Protein AF-A0A660QYT2-F1 (afdb_monomer_lite)

Foldseek 3Di:
DPPPPVVVVVVVVVVVVVVVVVVVVVLCVLVDPVVVVVVVVVVVVLVVVLVCLVVVLVCCVPVVDPDPDPSVRSVVVNVVSVVVVVVVVVVVVVSVVVSVVVVVVVVVVVVVVVVVVVVVVVVVVVCVVVVVVVPPD

Structure (mmCIF, N/CA/C/O backbone):
data_AF-A0A660QYT2-F1
#
_entry.id   AF-A0A660QYT2-F1
#
loop_
_atom_site.group_PDB
_atom_site.id
_atom_site.type_symbol
_atom_site.label_atom_id
_atom_site.label_alt_id
_atom_site.label_comp_id
_atom_site.label_asym_id
_atom_site.label_entity_id
_atom_site.label_seq_id
_atom_site.pdbx_PDB_ins_code
_atom_site.Cartn_x
_atom_site.Cartn_y
_atom_site.Cartn_z
_atom_site.occupancy
_atom_site.B_iso_or_equiv
_atom_site.auth_seq_id
_atom_site.auth_comp_id
_atom_site.auth_asym_id
_atom_site.auth_atom_id
_atom_site.pdbx_PDB_model_num
ATOM 1 N N . MET A 1 1 ? -40.977 -3.047 35.959 1.00 47.19 1 MET A N 1
ATOM 2 C CA . MET A 1 1 ? -40.202 -3.677 34.875 1.00 47.19 1 MET A CA 1
ATOM 3 C C . MET A 1 1 ? -40.666 -2.984 33.616 1.00 47.19 1 MET A C 1
ATOM 5 O O . MET A 1 1 ? -41.830 -3.116 33.274 1.00 47.19 1 MET A O 1
ATOM 9 N N . GLU A 1 2 ? -39.839 -2.094 33.082 1.00 53.97 2 GLU A N 1
ATOM 10 C CA . GLU A 1 2 ? -40.153 -1.302 31.892 1.00 53.97 2 GLU A CA 1
ATOM 11 C C . GLU A 1 2 ? -40.100 -2.259 30.698 1.00 53.97 2 GLU A C 1
ATOM 13 O O . GLU A 1 2 ? -39.046 -2.827 30.413 1.00 53.97 2 GLU A O 1
ATOM 18 N N . GLU A 1 3 ? -41.255 -2.568 30.105 1.00 55.97 3 GLU A N 1
ATOM 19 C CA . GLU A 1 3 ? -41.324 -3.469 28.957 1.00 55.97 3 GLU A CA 1
ATOM 20 C C . GLU A 1 3 ? -40.621 -2.805 27.772 1.00 55.97 3 GLU A C 1
ATOM 22 O O . GLU A 1 3 ? -41.119 -1.847 27.185 1.00 55.97 3 GLU A O 1
ATOM 27 N N . LEU A 1 4 ? -39.422 -3.297 27.460 1.00 61.53 4 LEU A N 1
ATOM 28 C CA . LEU A 1 4 ? -38.658 -2.934 26.273 1.00 61.53 4 LEU A CA 1
ATOM 29 C C . LEU A 1 4 ? -39.490 -3.288 25.033 1.00 61.53 4 LEU A C 1
ATOM 31 O O . LEU A 1 4 ? -39.598 -4.456 24.655 1.00 61.53 4 LEU A O 1
ATOM 35 N N . ASP A 1 5 ? -40.104 -2.272 24.430 1.00 67.81 5 ASP A N 1
ATOM 36 C CA . ASP A 1 5 ? -41.014 -2.392 23.295 1.00 67.81 5 ASP A CA 1
ATOM 37 C C . ASP A 1 5 ? -40.291 -3.087 22.112 1.00 67.81 5 ASP A C 1
ATOM 39 O O . ASP A 1 5 ? -39.266 -2.580 21.632 1.00 67.81 5 ASP A O 1
ATOM 43 N N . PRO A 1 6 ? -40.761 -4.252 21.615 1.00 69.75 6 PRO A N 1
ATOM 44 C CA . PRO A 1 6 ? -40.084 -5.042 20.573 1.00 69.75 6 PRO A CA 1
ATOM 45 C C . PRO A 1 6 ? -39.837 -4.265 19.269 1.00 69.75 6 PRO A C 1
ATOM 47 O O . PRO A 1 6 ? -39.007 -4.658 18.442 1.00 69.75 6 PRO A O 1
ATOM 50 N N . ILE A 1 7 ? -40.546 -3.151 19.087 1.00 72.00 7 ILE A N 1
ATOM 51 C CA . ILE A 1 7 ? -40.379 -2.214 17.978 1.00 72.00 7 ILE A CA 1
ATOM 52 C C . ILE A 1 7 ? -39.093 -1.386 18.140 1.00 72.00 7 ILE A C 1
ATOM 54 O O . ILE A 1 7 ? -38.358 -1.215 17.165 1.00 72.00 7 ILE A O 1
ATOM 58 N N . GLN A 1 8 ? -38.771 -0.933 19.356 1.00 72.19 8 GLN A N 1
ATOM 59 C CA . GLN A 1 8 ? -37.539 -0.187 19.640 1.00 72.19 8 GLN A CA 1
ATOM 60 C C . GLN A 1 8 ? -36.305 -1.079 19.487 1.00 72.19 8 GLN A C 1
ATOM 62 O O . GLN A 1 8 ? -35.335 -0.685 18.841 1.00 72.19 8 GLN A O 1
ATOM 67 N N . LEU A 1 9 ? -36.386 -2.330 19.952 1.00 75.44 9 LEU A N 1
ATOM 68 C CA . LEU A 1 9 ? -35.291 -3.294 19.831 1.00 75.44 9 LEU A CA 1
ATOM 69 C C . LEU A 1 9 ? -34.954 -3.609 18.365 1.00 75.44 9 LEU A C 1
ATOM 71 O O . LEU A 1 9 ? -33.788 -3.728 17.997 1.00 75.44 9 LEU A O 1
ATOM 75 N N . LYS A 1 10 ? -35.972 -3.713 17.499 1.00 77.31 10 LYS A N 1
ATOM 76 C CA . LYS A 1 10 ? -35.769 -3.877 16.050 1.00 77.31 10 LYS A CA 1
ATOM 77 C C . LYS A 1 10 ? -35.143 -2.643 15.407 1.00 77.31 10 LYS A C 1
ATOM 79 O O . LYS A 1 10 ? -34.268 -2.797 14.556 1.00 77.31 10 LYS A O 1
ATOM 84 N N . ALA A 1 11 ? -35.582 -1.448 15.799 1.00 79.62 11 ALA A N 1
ATOM 85 C CA . ALA A 1 11 ? -35.051 -0.196 15.272 1.00 79.62 11 ALA A CA 1
ATOM 86 C C . ALA A 1 11 ? -33.571 -0.005 15.645 1.00 79.62 11 ALA A C 1
ATOM 88 O O . ALA A 1 11 ? -32.761 0.336 14.779 1.00 79.62 11 ALA A O 1
ATOM 89 N N . GLU A 1 12 ? -33.198 -0.311 16.890 1.00 74.38 12 GLU A N 1
ATOM 90 C CA . GLU A 1 12 ? -31.801 -0.325 17.329 1.00 74.38 12 GLU A CA 1
ATOM 91 C C . GLU A 1 12 ? -30.984 -1.380 16.575 1.00 74.38 12 GLU A C 1
ATOM 93 O O . GLU A 1 12 ? -29.894 -1.088 16.083 1.00 74.38 12 GLU A O 1
ATOM 98 N N . LEU A 1 13 ? -31.514 -2.595 16.396 1.00 79.94 13 LEU A N 1
ATOM 99 C CA . LEU A 1 13 ? -30.807 -3.664 15.684 1.00 79.94 13 LEU A CA 1
ATOM 100 C C . LEU A 1 13 ? -30.493 -3.291 14.225 1.00 79.94 13 LEU A C 1
ATOM 102 O O . LEU A 1 13 ? -29.417 -3.616 13.712 1.00 79.94 13 LEU A O 1
ATOM 106 N N . ASP A 1 14 ? -31.415 -2.602 13.553 1.00 83.19 14 ASP A N 1
ATOM 107 C CA . ASP A 1 14 ? -31.205 -2.105 12.192 1.00 83.19 14 ASP A CA 1
ATOM 108 C C . ASP A 1 14 ? -30.213 -0.934 12.140 1.00 83.19 14 ASP A C 1
ATOM 110 O O . ASP A 1 14 ? -29.426 -0.841 11.190 1.00 83.19 14 ASP A O 1
ATOM 114 N N . GLN A 1 15 ? -30.175 -0.078 13.167 1.00 79.50 15 GLN A N 1
ATOM 115 C CA . GLN A 1 15 ? -29.124 0.934 13.309 1.00 79.50 15 GLN A CA 1
ATOM 116 C C . GLN A 1 15 ? -27.745 0.290 13.502 1.00 79.50 15 GLN A C 1
ATOM 118 O O . GLN A 1 15 ? -26.812 0.628 12.768 1.00 79.50 15 GLN A O 1
ATOM 123 N N . PHE A 1 16 ? -27.627 -0.715 14.373 1.00 74.62 16 PHE A N 1
ATOM 124 C CA . PHE A 1 16 ? -26.380 -1.458 14.579 1.00 74.62 16 PHE A CA 1
ATOM 125 C C . PHE A 1 16 ? -25.884 -2.144 13.303 1.00 74.62 16 PHE A C 1
ATOM 127 O O . PHE A 1 16 ? -24.686 -2.128 13.003 1.00 74.62 16 PHE A O 1
ATOM 134 N N . LYS A 1 17 ? -26.786 -2.732 12.507 1.00 79.19 17 LYS A N 1
ATOM 135 C CA . LYS A 1 17 ? -26.419 -3.330 11.213 1.00 79.19 17 LYS A CA 1
ATOM 136 C C . LYS A 1 17 ? -25.875 -2.286 10.238 1.00 79.19 17 LYS A C 1
ATOM 138 O O . LYS A 1 17 ? -24.841 -2.537 9.616 1.00 79.19 17 LYS A O 1
ATOM 143 N N . LYS A 1 18 ? -26.514 -1.116 10.143 1.00 82.31 18 LYS A N 1
ATOM 144 C CA . LYS A 1 18 ? -26.060 -0.012 9.278 1.00 82.31 18 LYS A CA 1
ATOM 145 C C . LYS A 1 18 ? -24.703 0.542 9.702 1.00 82.31 18 LYS A C 1
ATOM 147 O O . LYS A 1 18 ? -23.856 0.803 8.846 1.00 82.31 18 LYS A O 1
ATOM 152 N N . GLU A 1 19 ? -24.466 0.703 11.000 1.00 72.19 19 GLU A N 1
ATOM 153 C CA . GLU A 1 19 ? -23.166 1.152 11.504 1.00 72.19 19 GLU A CA 1
ATOM 154 C C . GLU A 1 19 ? -22.069 0.122 11.245 1.00 72.19 19 GLU A C 1
ATOM 156 O O . GLU A 1 19 ? -21.003 0.468 10.732 1.00 72.19 19 GLU A O 1
ATOM 161 N N . LYS A 1 20 ? -22.351 -1.162 11.486 1.00 75.75 20 LYS A N 1
ATOM 162 C CA . LYS A 1 20 ? -21.423 -2.254 11.173 1.00 75.75 20 LYS A CA 1
ATOM 163 C C . LYS A 1 20 ? -21.055 -2.281 9.688 1.00 75.75 20 LYS A C 1
ATOM 165 O O . LYS A 1 20 ? -19.894 -2.507 9.341 1.00 75.75 20 LYS A O 1
ATOM 170 N N . GLU A 1 21 ? -22.021 -2.054 8.805 1.00 73.12 21 GLU A N 1
ATOM 171 C CA . GLU A 1 21 ? -21.798 -2.039 7.361 1.00 73.12 21 GLU A CA 1
ATOM 172 C C . GLU A 1 21 ? -20.981 -0.819 6.910 1.00 73.12 21 GLU A C 1
ATOM 174 O O . GLU A 1 21 ? -20.048 -0.971 6.117 1.00 73.12 21 GLU A O 1
ATOM 179 N N . LYS A 1 22 ? -21.224 0.364 7.494 1.00 73.44 22 LYS A N 1
ATOM 180 C CA . LYS A 1 22 ? -20.367 1.548 7.309 1.00 73.44 22 LYS A CA 1
ATOM 181 C C . LYS A 1 22 ? -18.934 1.290 7.757 1.00 73.44 22 LYS A C 1
ATOM 183 O O . LYS A 1 22 ? -18.009 1.578 7.001 1.00 73.44 22 LYS A O 1
ATOM 188 N N . ILE A 1 23 ? -18.740 0.711 8.942 1.00 68.44 23 ILE A N 1
ATOM 189 C CA . ILE A 1 23 ? -17.406 0.378 9.458 1.00 68.44 23 ILE A CA 1
ATOM 190 C C . ILE A 1 23 ? -16.717 -0.610 8.516 1.00 68.44 23 ILE A C 1
ATOM 192 O O . ILE A 1 23 ? -15.569 -0.394 8.138 1.00 68.44 23 ILE A O 1
ATOM 196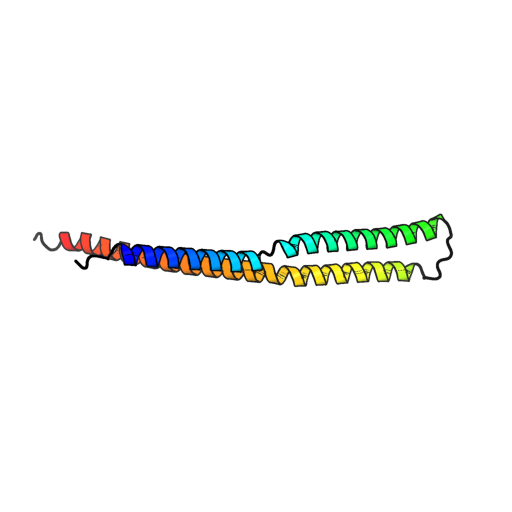 N N . ARG A 1 24 ? -17.423 -1.644 8.046 1.00 68.50 24 ARG A N 1
ATOM 197 C CA . ARG A 1 24 ? -16.895 -2.598 7.060 1.00 68.50 24 ARG A CA 1
ATOM 198 C C . ARG A 1 24 ? -16.509 -1.924 5.742 1.00 68.50 24 ARG A C 1
ATOM 200 O O . ARG A 1 24 ? -15.496 -2.296 5.154 1.00 68.50 24 ARG A O 1
ATOM 207 N N . HIS A 1 25 ? -17.292 -0.960 5.266 1.00 67.50 25 HIS A N 1
ATOM 208 C CA . HIS A 1 25 ? -17.001 -0.236 4.030 1.00 67.50 25 HIS A CA 1
ATOM 209 C C . HIS A 1 25 ? -15.788 0.690 4.178 1.00 67.50 25 HIS A C 1
ATOM 211 O O . HIS A 1 25 ? -14.905 0.672 3.324 1.00 67.50 25 HIS A O 1
ATOM 217 N N . LEU A 1 26 ? -15.702 1.441 5.280 1.00 65.44 26 LEU A N 1
ATOM 218 C CA . LEU A 1 26 ? -14.535 2.261 5.620 1.00 65.44 26 LEU A CA 1
ATOM 219 C C . LEU A 1 26 ? -13.278 1.389 5.732 1.00 65.44 26 LEU A C 1
ATOM 221 O O . LEU A 1 26 ? -12.249 1.683 5.129 1.00 65.44 26 LEU A O 1
ATOM 225 N N . MET A 1 27 ? -13.395 0.244 6.402 1.00 60.25 27 MET A N 1
ATOM 226 C CA . MET A 1 27 ? -12.326 -0.741 6.542 1.00 60.25 27 MET A CA 1
ATOM 227 C C . MET A 1 27 ? -11.910 -1.345 5.187 1.00 60.25 27 MET A C 1
ATOM 229 O O . MET A 1 27 ? -10.724 -1.515 4.907 1.00 60.25 27 MET A O 1
ATOM 233 N N . GLY A 1 28 ? -12.875 -1.602 4.299 1.00 59.75 28 GLY A N 1
ATOM 234 C CA . GLY A 1 28 ? -12.645 -2.090 2.938 1.00 59.75 28 GLY A CA 1
ATOM 235 C C . GLY A 1 28 ? -12.067 -1.048 1.971 1.00 59.75 28 GLY A C 1
ATOM 236 O O . GLY A 1 28 ? -11.350 -1.423 1.043 1.00 59.75 28 GLY A O 1
ATOM 237 N N . GLN A 1 29 ? -12.344 0.244 2.179 1.00 62.03 29 GLN A N 1
ATOM 238 C CA . GLN A 1 29 ? -11.699 1.343 1.450 1.00 62.03 29 GLN A CA 1
ATOM 239 C C . GLN A 1 29 ? -10.232 1.505 1.857 1.00 62.03 29 GLN A C 1
ATOM 241 O O . GLN A 1 29 ? -9.400 1.812 1.003 1.00 62.03 29 GLN A O 1
ATOM 246 N N . ILE A 1 30 ? -9.903 1.246 3.125 1.00 61.47 30 ILE A N 1
ATOM 247 C CA . ILE A 1 30 ? -8.520 1.294 3.609 1.00 61.47 30 ILE A CA 1
ATOM 248 C C . ILE A 1 30 ? -7.723 0.067 3.129 1.00 61.47 30 ILE A C 1
ATOM 250 O O . ILE A 1 30 ? -6.601 0.215 2.652 1.00 61.47 30 ILE A O 1
ATOM 254 N N . GLY A 1 31 ? -8.327 -1.127 3.119 1.00 58.81 31 GLY A N 1
ATOM 255 C CA . GLY A 1 31 ? -7.747 -2.352 2.538 1.00 58.81 31 GLY A CA 1
ATOM 256 C C . GLY A 1 31 ? -7.807 -2.436 1.003 1.00 58.81 31 GLY A C 1
ATOM 257 O O . GLY A 1 31 ? -7.841 -3.529 0.447 1.00 58.81 31 GLY A O 1
ATOM 258 N N . GLY A 1 32 ? -7.899 -1.296 0.312 1.00 58.47 32 GLY A N 1
ATOM 259 C CA . GLY A 1 32 ? -8.386 -1.143 -1.060 1.00 58.47 32 GLY A CA 1
ATOM 260 C C . GLY A 1 32 ? -7.984 -2.230 -2.070 1.00 58.47 32 GLY A C 1
ATOM 261 O O . GLY A 1 32 ? -6.846 -2.303 -2.534 1.00 58.47 32 GLY A O 1
ATOM 262 N N . LYS A 1 33 ? -8.994 -2.964 -2.539 1.00 55.16 33 LYS A N 1
ATOM 263 C CA . LYS A 1 33 ? -8.949 -3.971 -3.621 1.00 55.16 33 LYS A CA 1
ATOM 264 C C . LYS A 1 33 ? -8.436 -3.402 -4.957 1.00 55.16 33 LYS A C 1
ATOM 266 O O . LYS A 1 33 ? -7.783 -4.084 -5.743 1.00 55.16 33 LYS A O 1
ATOM 271 N N . ASN A 1 34 ? -8.708 -2.119 -5.218 1.00 58.03 34 ASN A N 1
ATOM 272 C CA . ASN A 1 34 ? -8.216 -1.416 -6.411 1.00 58.03 34 ASN A CA 1
ATOM 273 C C . ASN A 1 34 ? -6.721 -1.084 -6.323 1.00 58.03 34 ASN A C 1
ATOM 275 O O . ASN A 1 34 ? -6.043 -0.997 -7.347 1.00 58.03 34 ASN A O 1
ATOM 279 N N . THR A 1 35 ? -6.189 -0.933 -5.111 1.00 64.62 35 THR A N 1
ATOM 280 C CA . THR A 1 35 ? -4.763 -0.686 -4.883 1.00 64.62 35 THR A CA 1
ATOM 281 C C . THR A 1 35 ? -3.920 -1.919 -5.182 1.00 64.62 35 THR A C 1
ATOM 283 O O . THR A 1 35 ? -2.784 -1.756 -5.609 1.00 64.62 35 THR A O 1
ATOM 286 N N . GLU A 1 36 ? -4.461 -3.129 -5.011 1.00 66.69 36 GLU A N 1
ATOM 287 C CA . GLU A 1 36 ? -3.768 -4.377 -5.360 1.00 66.69 36 GLU A CA 1
ATOM 288 C C . GLU A 1 36 ? -3.635 -4.568 -6.875 1.00 66.69 36 GLU A C 1
ATOM 290 O O . GLU A 1 36 ? -2.559 -4.897 -7.371 1.00 66.69 36 GLU A O 1
ATOM 295 N N . LYS A 1 37 ? -4.712 -4.326 -7.637 1.00 71.62 37 LYS A N 1
ATOM 296 C CA . LYS A 1 37 ? -4.675 -4.414 -9.108 1.00 71.62 37 LYS A CA 1
ATOM 297 C C . LYS A 1 37 ? -3.711 -3.395 -9.704 1.00 71.62 37 LYS A C 1
ATOM 299 O O . LYS A 1 37 ? -2.917 -3.735 -10.578 1.00 71.62 37 LYS A O 1
ATOM 304 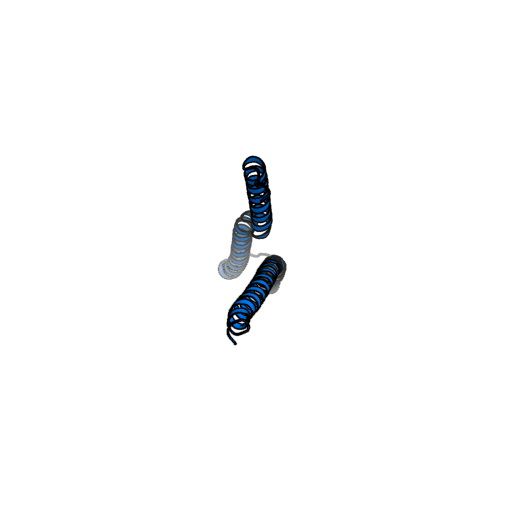N N . ARG A 1 38 ? -3.771 -2.160 -9.200 1.00 74.56 38 ARG A N 1
ATOM 305 C CA . ARG A 1 38 ? -2.865 -1.089 -9.607 1.00 74.56 38 ARG A CA 1
ATOM 306 C C . ARG A 1 38 ? -1.420 -1.494 -9.324 1.00 74.56 38 ARG A C 1
ATOM 308 O O . ARG A 1 38 ? -0.612 -1.451 -10.242 1.00 74.56 38 ARG A O 1
ATOM 315 N N . ASP A 1 39 ? -1.116 -1.979 -8.122 1.00 76.44 39 ASP A N 1
ATOM 316 C CA . ASP A 1 39 ? 0.238 -2.426 -7.765 1.00 76.44 39 ASP A CA 1
ATOM 317 C C . ASP A 1 39 ? 0.776 -3.536 -8.642 1.00 76.44 39 ASP A C 1
ATOM 319 O O . ASP A 1 39 ? 1.926 -3.461 -9.066 1.00 76.44 39 ASP A O 1
ATOM 323 N N . LYS A 1 40 ? -0.043 -4.551 -8.930 1.00 79.00 40 LYS A N 1
ATOM 324 C CA . LYS A 1 40 ? 0.357 -5.623 -9.843 1.00 79.00 40 LYS A CA 1
ATOM 325 C C . LYS A 1 40 ? 0.718 -5.062 -11.212 1.00 79.00 40 LYS A C 1
ATOM 327 O O . LYS A 1 40 ? 1.749 -5.443 -11.758 1.00 79.00 40 LYS A O 1
ATOM 332 N N . TRP A 1 41 ? -0.084 -4.131 -11.730 1.00 83.19 41 TRP A N 1
ATOM 333 C CA . TRP A 1 41 ? 0.189 -3.493 -13.013 1.00 83.19 41 TRP A CA 1
ATOM 334 C C . TRP A 1 41 ? 1.482 -2.677 -12.977 1.00 83.19 41 TRP A C 1
ATOM 336 O O . TRP A 1 41 ? 2.338 -2.862 -13.832 1.00 83.19 41 TRP A O 1
ATOM 346 N N . ILE A 1 42 ? 1.700 -1.861 -11.942 1.00 83.44 42 ILE A N 1
ATOM 347 C CA . ILE A 1 42 ? 2.932 -1.068 -11.855 1.00 83.44 42 ILE A CA 1
ATOM 348 C C . ILE A 1 42 ? 4.160 -1.960 -11.652 1.00 83.44 42 ILE A C 1
ATOM 350 O O . ILE A 1 42 ? 5.230 -1.692 -12.194 1.00 83.44 42 ILE A O 1
ATOM 354 N N . ASN A 1 43 ? 4.032 -3.035 -10.874 1.00 83.44 43 ASN A N 1
ATOM 355 C CA . ASN A 1 43 ? 5.111 -3.994 -10.712 1.00 83.44 43 ASN A CA 1
ATOM 356 C C . ASN A 1 43 ? 5.481 -4.658 -12.033 1.00 83.44 43 ASN A C 1
ATOM 358 O O . ASN A 1 43 ? 6.661 -4.747 -12.358 1.00 83.44 43 ASN A O 1
ATOM 362 N N . HIS A 1 44 ? 4.473 -5.044 -12.810 1.00 87.12 44 HIS A N 1
ATOM 363 C CA . HIS A 1 44 ? 4.672 -5.584 -14.141 1.00 87.12 44 HIS A CA 1
ATOM 364 C C . HIS A 1 44 ? 5.368 -4.575 -15.068 1.00 87.12 44 HIS A C 1
ATOM 366 O O . HIS A 1 44 ? 6.374 -4.919 -15.680 1.00 87.12 44 HIS A O 1
ATOM 372 N N . THR A 1 45 ? 4.924 -3.314 -15.093 1.00 87.06 45 THR A N 1
ATOM 373 C CA . THR A 1 45 ? 5.562 -2.247 -15.884 1.00 87.06 45 THR A CA 1
ATOM 374 C C . THR A 1 45 ? 7.034 -2.048 -15.517 1.00 87.06 45 THR A C 1
ATOM 376 O O . THR A 1 45 ? 7.871 -1.917 -16.405 1.00 87.06 45 THR A O 1
ATOM 379 N N . PHE A 1 46 ? 7.381 -2.077 -14.226 1.00 84.56 46 PHE A N 1
ATOM 380 C CA . PHE A 1 46 ? 8.778 -1.969 -13.789 1.00 84.56 46 PHE A CA 1
ATOM 381 C C . PHE A 1 46 ? 9.639 -3.145 -14.256 1.00 84.56 46 PHE A C 1
ATOM 383 O O . PHE A 1 46 ? 10.759 -2.929 -14.708 1.00 84.56 46 PHE A O 1
ATOM 390 N N . ILE A 1 47 ? 9.119 -4.374 -14.182 1.00 85.81 47 ILE A N 1
ATOM 391 C CA . ILE A 1 47 ? 9.828 -5.563 -14.676 1.00 85.81 47 ILE A CA 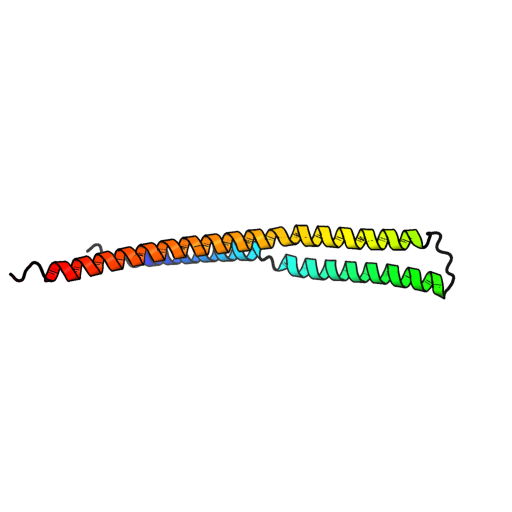1
ATOM 392 C C . ILE A 1 47 ? 10.065 -5.447 -16.184 1.00 85.81 47 ILE A C 1
ATOM 394 O O . ILE A 1 47 ? 11.179 -5.681 -16.643 1.00 85.81 47 ILE A O 1
ATOM 398 N N . VAL A 1 48 ? 9.049 -5.033 -16.947 1.00 89.19 48 VAL A N 1
ATOM 399 C CA . VAL A 1 48 ? 9.167 -4.829 -18.398 1.00 89.19 48 VAL A CA 1
ATOM 400 C C . VAL A 1 48 ? 10.210 -3.757 -18.726 1.00 89.19 48 VAL A C 1
ATOM 402 O O . VAL A 1 48 ? 11.031 -3.974 -19.610 1.00 89.19 48 VAL A O 1
ATOM 405 N N . LEU A 1 49 ? 10.235 -2.636 -18.000 1.00 85.50 49 LEU A N 1
ATOM 406 C CA . LEU A 1 49 ? 11.232 -1.577 -18.200 1.00 85.50 49 LEU A CA 1
ATOM 407 C C . LEU A 1 49 ? 12.661 -2.046 -17.900 1.00 85.50 49 LEU A C 1
ATOM 409 O O . LEU A 1 49 ? 13.563 -1.773 -18.687 1.00 85.50 49 LEU A O 1
ATOM 413 N N . ILE A 1 50 ? 12.870 -2.773 -16.798 1.00 83.69 50 ILE A N 1
ATOM 414 C CA . ILE A 1 50 ? 14.188 -3.327 -16.445 1.00 83.69 50 ILE A CA 1
ATOM 415 C C . ILE A 1 50 ? 14.640 -4.340 -17.502 1.00 83.69 50 ILE A C 1
ATOM 417 O O . ILE A 1 50 ? 15.791 -4.303 -17.929 1.00 83.69 50 ILE A O 1
ATOM 421 N N . LEU A 1 51 ? 13.736 -5.211 -17.962 1.00 85.69 51 LEU A N 1
ATOM 422 C CA . LEU A 1 51 ? 14.037 -6.162 -19.030 1.00 85.69 51 LEU A CA 1
ATOM 423 C C . LEU A 1 51 ? 14.371 -5.450 -20.341 1.00 85.69 51 LEU A C 1
ATOM 425 O O . LEU A 1 51 ? 15.340 -5.830 -20.982 1.00 85.69 51 LEU A O 1
ATOM 429 N N . LEU A 1 52 ? 13.631 -4.409 -20.729 1.00 83.94 52 LEU A N 1
ATOM 430 C CA . LEU A 1 52 ? 13.935 -3.625 -21.929 1.00 83.94 52 LEU A CA 1
ATOM 431 C C . LEU A 1 52 ? 15.303 -2.946 -21.845 1.00 83.94 52 LEU A C 1
ATOM 433 O O . LEU A 1 52 ? 16.042 -2.970 -22.824 1.00 83.94 52 LEU A O 1
ATOM 437 N N . LEU A 1 53 ? 15.658 -2.381 -20.688 1.00 80.56 53 LEU A N 1
ATOM 438 C CA . LEU A 1 53 ? 16.988 -1.809 -20.471 1.00 80.56 53 LEU A CA 1
ATOM 439 C C . LEU A 1 53 ? 18.079 -2.877 -20.583 1.00 80.56 53 LEU A C 1
ATOM 441 O O . LEU A 1 53 ? 19.062 -2.671 -21.289 1.00 80.56 53 LEU A O 1
ATOM 445 N N . PHE A 1 54 ? 17.878 -4.037 -19.956 1.00 80.62 54 PHE A N 1
ATOM 446 C CA . PHE A 1 54 ? 18.828 -5.145 -20.005 1.00 80.62 54 PHE A CA 1
ATOM 447 C C . PHE A 1 54 ? 18.988 -5.710 -21.421 1.00 80.62 54 PHE A C 1
ATOM 449 O O . PHE A 1 54 ? 20.102 -5.849 -21.914 1.00 80.62 54 PHE A O 1
ATOM 456 N N . PHE A 1 55 ? 17.883 -5.990 -22.113 1.00 83.12 55 PHE A N 1
ATOM 457 C CA . PHE A 1 55 ? 17.911 -6.461 -23.496 1.00 83.12 55 PHE A CA 1
ATOM 458 C C . PHE A 1 55 ? 18.468 -5.409 -24.450 1.00 83.12 55 PHE A C 1
ATOM 460 O O . PHE A 1 55 ? 19.140 -5.783 -25.407 1.00 83.12 55 PHE A O 1
ATOM 467 N N . GLY A 1 56 ? 18.222 -4.121 -24.209 1.00 77.31 56 GLY A N 1
ATOM 468 C CA . GLY A 1 56 ? 18.820 -3.030 -24.973 1.00 77.31 56 GLY A CA 1
ATOM 469 C C . GLY A 1 56 ? 20.339 -2.995 -24.820 1.00 77.31 56 GLY A C 1
ATOM 470 O O . GLY A 1 56 ? 21.049 -2.900 -25.819 1.00 77.31 56 GLY A O 1
ATOM 471 N N . ASP A 1 57 ? 20.839 -3.153 -23.595 1.00 74.88 57 ASP A N 1
ATOM 472 C CA . ASP A 1 57 ? 22.274 -3.197 -23.307 1.00 74.88 57 ASP A CA 1
ATOM 473 C C . ASP A 1 57 ? 22.942 -4.452 -23.898 1.00 74.88 57 ASP A C 1
ATOM 475 O O . ASP A 1 57 ? 23.950 -4.359 -24.600 1.00 74.88 57 ASP A O 1
ATOM 479 N N . VAL A 1 58 ? 22.314 -5.624 -23.737 1.00 76.12 58 VAL A N 1
ATOM 480 C CA . VAL A 1 58 ? 22.772 -6.886 -24.341 1.00 76.12 58 VAL A CA 1
ATOM 481 C C . VAL A 1 58 ? 22.743 -6.813 -25.865 1.00 76.12 58 VAL A C 1
ATOM 483 O O . VAL A 1 58 ? 23.723 -7.176 -26.505 1.00 76.12 58 VAL A O 1
ATOM 486 N N . SER A 1 59 ? 21.660 -6.318 -26.469 1.00 74.50 59 SER A N 1
ATOM 487 C CA . SER A 1 59 ? 21.549 -6.189 -27.930 1.00 74.50 59 SER A CA 1
ATOM 488 C C . SER A 1 59 ? 22.584 -5.215 -28.473 1.00 74.50 59 SER A C 1
ATOM 490 O O . SER A 1 59 ? 23.171 -5.469 -29.516 1.00 74.50 59 SER A O 1
ATOM 492 N N . ARG A 1 60 ? 22.873 -4.128 -27.756 1.00 70.81 60 ARG A N 1
ATOM 493 C CA . ARG A 1 60 ? 23.947 -3.208 -28.121 1.00 70.81 60 ARG A CA 1
ATOM 494 C C . ARG A 1 60 ? 25.317 -3.883 -28.089 1.00 70.81 60 ARG A C 1
ATOM 496 O O . ARG A 1 60 ? 26.092 -3.711 -29.025 1.00 70.81 60 ARG A O 1
ATOM 503 N N . HIS A 1 61 ? 25.602 -4.650 -27.038 1.00 68.19 61 HIS A N 1
ATOM 504 C CA . HIS A 1 61 ? 26.878 -5.347 -26.880 1.00 68.19 61 HIS A CA 1
ATOM 505 C C . HIS A 1 61 ? 27.051 -6.501 -27.887 1.00 68.19 61 HIS A C 1
ATOM 507 O O . HIS A 1 61 ? 28.147 -6.710 -28.397 1.00 68.19 61 HIS A O 1
ATOM 513 N N . LEU A 1 62 ? 25.970 -7.223 -28.207 1.00 65.56 62 LEU A N 1
ATOM 514 C CA . LEU A 1 62 ? 25.992 -8.413 -29.065 1.00 65.56 62 LEU A CA 1
ATOM 515 C C . LEU A 1 62 ? 25.811 -8.097 -30.563 1.00 65.56 62 LEU A C 1
ATOM 517 O O . LEU A 1 62 ? 26.410 -8.769 -31.396 1.00 65.56 62 LEU A O 1
ATOM 521 N N . LEU A 1 63 ? 25.004 -7.086 -30.917 1.00 61.16 63 LEU A N 1
ATOM 522 C CA . LEU A 1 63 ? 24.658 -6.726 -32.305 1.00 61.16 63 LEU A CA 1
ATOM 523 C C . LEU A 1 63 ? 25.367 -5.458 -32.821 1.00 61.16 63 LEU A C 1
ATOM 525 O O . LEU A 1 63 ? 25.103 -5.060 -33.952 1.00 61.16 63 LEU A O 1
ATOM 529 N N . HIS A 1 64 ? 26.246 -4.817 -32.033 1.00 63.03 64 HIS A N 1
ATOM 530 C CA . HIS A 1 64 ? 26.955 -3.574 -32.408 1.00 63.03 64 HIS A CA 1
ATOM 531 C C . HIS A 1 64 ? 26.026 -2.457 -32.928 1.00 63.03 64 HIS A C 1
ATOM 533 O O . HIS A 1 64 ? 26.400 -1.646 -33.772 1.00 63.03 64 HIS A O 1
ATOM 539 N N . ILE A 1 65 ? 24.792 -2.394 -32.425 1.00 62.44 65 ILE A N 1
ATOM 540 C CA . ILE A 1 65 ? 23.862 -1.317 -32.769 1.00 62.44 65 ILE A CA 1
ATOM 541 C C . ILE A 1 65 ? 24.383 -0.036 -32.105 1.00 62.44 65 ILE A C 1
ATOM 543 O O . ILE A 1 65 ? 24.391 0.071 -30.877 1.00 62.44 65 ILE A O 1
ATOM 547 N N . GLU A 1 66 ? 24.834 0.932 -32.902 1.00 56.69 66 GLU A N 1
ATOM 548 C CA . GLU A 1 66 ? 25.323 2.232 -32.429 1.00 56.69 66 GLU A CA 1
ATOM 549 C C . GLU A 1 66 ? 24.174 3.077 -31.862 1.00 56.69 66 GLU A C 1
ATOM 551 O O . GLU A 1 66 ? 23.612 3.960 -32.503 1.00 56.69 66 GLU A O 1
ATOM 556 N N . ILE A 1 67 ? 23.798 2.796 -30.618 1.00 60.31 67 ILE A N 1
ATOM 557 C CA . ILE A 1 67 ? 22.969 3.692 -29.817 1.00 60.31 67 ILE A CA 1
ATOM 558 C C . ILE A 1 67 ? 23.923 4.718 -29.175 1.00 60.31 67 ILE A C 1
ATOM 560 O O . ILE A 1 67 ? 24.892 4.308 -28.525 1.00 60.31 67 ILE A O 1
ATOM 564 N N . PRO A 1 68 ? 23.678 6.035 -29.300 1.00 62.19 68 PRO A N 1
ATOM 565 C CA . PRO A 1 68 ? 24.607 7.094 -28.874 1.00 62.19 68 PRO A CA 1
ATOM 566 C C . PRO A 1 68 ? 24.745 7.280 -27.348 1.00 62.19 68 PRO A C 1
ATOM 568 O O . PRO A 1 68 ? 25.369 8.234 -26.895 1.00 62.19 68 PRO A O 1
ATOM 571 N N . LEU A 1 69 ? 24.170 6.403 -26.522 1.00 59.84 69 LEU A N 1
ATOM 572 C CA . LEU A 1 69 ? 24.179 6.539 -25.060 1.00 59.84 69 LEU A CA 1
ATOM 573 C C . LEU A 1 69 ? 25.384 5.817 -24.454 1.00 59.84 69 LEU A C 1
ATOM 575 O O . LEU A 1 69 ? 25.520 4.637 -24.714 1.00 59.84 69 LEU A O 1
ATOM 579 N N . PRO A 1 70 ? 26.261 6.411 -23.635 1.00 67.62 70 PRO A N 1
ATOM 580 C CA . PRO A 1 70 ? 27.361 5.681 -22.994 1.00 67.62 70 PRO A CA 1
ATOM 581 C C . PRO A 1 70 ? 26.860 4.488 -22.145 1.00 67.62 70 PRO A C 1
ATOM 583 O O . PRO A 1 70 ? 25.842 4.631 -21.471 1.00 67.62 70 PRO A O 1
ATOM 586 N N . PRO A 1 71 ? 27.539 3.321 -22.131 1.00 65.44 71 PRO A N 1
ATOM 587 C CA . PRO A 1 71 ? 27.095 2.138 -21.371 1.00 65.44 71 PRO A CA 1
ATOM 588 C C . PRO A 1 71 ? 26.863 2.408 -19.875 1.00 65.44 71 PRO A C 1
ATOM 590 O O . PRO A 1 71 ? 25.874 1.963 -19.300 1.00 65.44 71 PRO A O 1
ATOM 593 N N . LEU A 1 72 ? 27.728 3.222 -19.260 1.00 69.88 72 LEU A N 1
ATOM 594 C CA . LEU A 1 72 ? 27.611 3.627 -17.853 1.00 69.88 72 LEU A CA 1
ATOM 595 C C . LEU A 1 72 ? 26.308 4.391 -17.565 1.00 69.88 72 LEU A C 1
ATOM 597 O O . LEU A 1 72 ? 25.714 4.223 -16.505 1.00 69.88 72 LEU A O 1
ATOM 601 N N . PHE A 1 73 ? 25.816 5.153 -18.543 1.00 75.62 73 PHE A N 1
ATOM 602 C CA . PHE A 1 73 ? 24.593 5.943 -18.420 1.00 75.62 73 PHE A CA 1
ATOM 603 C C . PHE A 1 73 ? 23.338 5.056 -18.338 1.00 75.62 73 PHE A C 1
ATOM 605 O O . PHE A 1 73 ? 22.391 5.370 -17.622 1.00 75.62 73 PHE A O 1
ATOM 612 N N . SER A 1 74 ? 23.338 3.911 -19.032 1.00 72.81 74 SER A N 1
ATOM 613 C CA . SER A 1 74 ? 22.258 2.914 -18.948 1.00 72.81 74 SER A CA 1
ATOM 614 C C . SER A 1 74 ? 22.167 2.311 -17.543 1.00 72.81 74 SER A C 1
ATOM 616 O O . SER A 1 74 ? 21.082 2.203 -16.965 1.00 72.81 74 SER A O 1
ATOM 618 N N . LEU A 1 75 ? 23.323 1.984 -16.958 1.00 77.69 75 LEU A N 1
ATOM 619 C CA . LEU A 1 75 ? 23.413 1.435 -15.608 1.00 77.69 75 LEU A CA 1
ATOM 620 C C . LEU A 1 75 ? 22.949 2.453 -14.558 1.00 77.69 75 LEU A C 1
ATOM 622 O O . LEU A 1 75 ? 22.169 2.097 -13.675 1.00 77.69 75 LEU A O 1
ATOM 626 N N . GLU A 1 76 ? 23.353 3.719 -14.682 1.00 84.00 76 GLU A N 1
ATOM 627 C CA . GLU A 1 76 ? 22.891 4.806 -13.807 1.00 84.00 76 GLU A CA 1
ATOM 628 C C . GLU A 1 76 ? 21.363 4.969 -13.845 1.00 84.00 76 GLU A C 1
ATOM 630 O O . GLU A 1 76 ? 20.724 5.051 -12.793 1.00 84.00 76 GLU A O 1
ATOM 635 N N . ILE A 1 77 ? 20.756 4.930 -15.038 1.00 79.94 77 ILE A N 1
ATOM 636 C CA . ILE A 1 77 ? 19.294 4.975 -15.204 1.00 79.94 77 ILE A CA 1
ATOM 637 C C . ILE A 1 77 ? 18.629 3.753 -14.557 1.00 79.94 77 ILE A C 1
ATOM 639 O O . ILE A 1 77 ? 17.605 3.892 -13.883 1.00 79.94 77 ILE A O 1
ATOM 643 N N . GLY A 1 78 ? 19.210 2.562 -14.718 1.00 82.25 78 GLY A N 1
ATOM 644 C CA . GLY A 1 78 ? 18.720 1.338 -14.085 1.00 82.25 78 GLY A CA 1
ATOM 645 C C . GLY A 1 78 ? 18.710 1.436 -12.556 1.00 82.25 78 GLY A C 1
ATOM 646 O O . GLY A 1 78 ? 17.690 1.155 -11.922 1.00 82.25 78 GLY A O 1
ATOM 647 N N . VAL A 1 79 ? 19.810 1.902 -11.959 1.00 85.31 79 VAL A N 1
ATOM 648 C CA . VAL A 1 79 ? 19.921 2.106 -10.505 1.00 85.31 79 VAL A CA 1
ATOM 649 C C . VAL A 1 79 ? 18.931 3.169 -10.017 1.00 85.31 79 VAL A C 1
ATOM 651 O O . VAL A 1 79 ? 18.279 2.970 -8.989 1.00 85.31 79 VAL A O 1
ATOM 654 N N . LEU A 1 80 ? 18.755 4.263 -10.764 1.00 85.69 80 LEU A N 1
ATOM 655 C CA . LEU A 1 80 ? 17.802 5.327 -10.437 1.00 85.69 80 LEU A CA 1
ATOM 656 C C . LEU A 1 80 ? 16.342 4.845 -10.491 1.00 85.69 80 LEU A C 1
ATOM 658 O O . LEU A 1 80 ? 15.530 5.201 -9.637 1.00 85.69 80 LEU A O 1
ATOM 662 N N . LEU A 1 81 ? 15.993 3.990 -11.453 1.00 83.19 81 LEU A N 1
ATOM 663 C CA . LEU A 1 81 ? 14.661 3.387 -11.527 1.00 83.19 81 LEU A CA 1
ATOM 664 C C . LEU A 1 81 ? 14.392 2.448 -10.345 1.00 83.19 81 LEU A C 1
ATOM 666 O O . LEU A 1 81 ? 13.302 2.480 -9.767 1.00 83.19 81 LEU A O 1
ATOM 670 N N . VAL A 1 82 ? 15.377 1.635 -9.955 1.00 85.50 82 VAL A N 1
ATOM 671 C CA . VAL A 1 82 ? 15.257 0.735 -8.797 1.00 85.50 82 VAL A CA 1
ATOM 672 C C . VAL A 1 82 ? 15.141 1.526 -7.492 1.00 85.50 82 VAL A C 1
ATOM 674 O O . VAL A 1 82 ? 14.298 1.198 -6.656 1.00 85.50 82 VAL A O 1
ATOM 677 N N . SER A 1 83 ? 15.914 2.598 -7.311 1.00 87.62 83 SER A N 1
ATOM 678 C CA . SER A 1 83 ? 15.817 3.427 -6.103 1.00 87.62 83 SER A CA 1
ATOM 679 C C . SER A 1 83 ? 14.453 4.118 -5.995 1.00 87.62 83 SER A C 1
ATOM 681 O O . SER A 1 83 ? 13.814 4.065 -4.941 1.00 87.62 83 SER A O 1
ATOM 683 N N . LEU A 1 84 ? 13.936 4.659 -7.103 1.00 87.62 84 LEU A N 1
ATOM 684 C CA . LEU A 1 84 ? 12.598 5.247 -7.156 1.00 87.62 84 LEU A CA 1
ATOM 685 C C . LEU A 1 84 ? 11.507 4.215 -6.825 1.00 87.62 84 LEU A C 1
ATOM 687 O O . LEU A 1 84 ? 10.588 4.512 -6.061 1.00 87.62 84 LEU A O 1
ATOM 691 N N . LYS A 1 85 ? 11.628 2.984 -7.337 1.00 84.62 85 LYS A N 1
ATOM 692 C CA . LYS A 1 85 ? 10.730 1.860 -7.021 1.00 84.62 85 LYS A CA 1
ATOM 693 C C . LYS A 1 85 ? 10.697 1.557 -5.521 1.00 84.62 85 LYS A C 1
ATOM 695 O O . LYS A 1 85 ? 9.609 1.346 -4.982 1.00 84.62 85 LYS A O 1
ATOM 700 N N . ILE A 1 86 ? 11.856 1.547 -4.859 1.00 82.25 86 ILE A N 1
ATOM 701 C CA . ILE A 1 86 ? 11.972 1.285 -3.416 1.00 82.25 86 ILE A CA 1
ATOM 702 C C . ILE A 1 86 ? 11.278 2.387 -2.612 1.00 82.25 86 ILE A C 1
ATOM 704 O O . ILE A 1 86 ? 10.429 2.079 -1.776 1.00 82.25 86 ILE A O 1
ATOM 708 N N . ILE A 1 87 ? 11.570 3.660 -2.905 1.00 83.50 87 ILE A N 1
ATOM 709 C CA . ILE A 1 87 ? 10.927 4.812 -2.245 1.00 83.50 87 ILE A CA 1
ATOM 710 C C . ILE A 1 87 ? 9.407 4.727 -2.397 1.00 83.50 87 ILE A C 1
ATOM 712 O O . ILE A 1 87 ? 8.647 4.947 -1.453 1.00 83.50 87 ILE A O 1
ATOM 716 N N . TRP A 1 88 ? 8.952 4.357 -3.589 1.00 80.94 88 TRP A N 1
ATOM 717 C CA . TRP A 1 88 ? 7.535 4.260 -3.882 1.00 80.94 88 TRP A CA 1
ATOM 718 C C . TRP A 1 88 ? 6.842 3.107 -3.150 1.00 80.94 88 TRP A C 1
ATOM 720 O O . TRP A 1 88 ? 5.728 3.273 -2.646 1.00 80.94 88 TRP A O 1
ATOM 730 N N . MET A 1 89 ? 7.515 1.958 -3.029 1.00 76.06 89 MET A N 1
ATOM 731 C CA . MET A 1 89 ? 7.048 0.830 -2.221 1.00 76.06 89 MET A CA 1
ATOM 732 C C . MET A 1 89 ? 6.967 1.210 -0.736 1.00 76.06 89 MET A C 1
ATOM 734 O O . MET A 1 89 ? 5.960 0.926 -0.087 1.00 76.06 89 MET A O 1
ATOM 738 N N . MET A 1 90 ? 7.977 1.917 -0.222 1.00 72.25 90 MET A N 1
ATOM 739 C CA . MET A 1 90 ? 8.034 2.385 1.165 1.00 72.25 90 MET A CA 1
ATOM 740 C C . MET A 1 90 ? 6.890 3.355 1.484 1.00 72.25 90 MET A C 1
ATOM 742 O O . MET A 1 90 ? 6.151 3.141 2.441 1.00 72.25 90 MET A O 1
ATOM 746 N N . HIS A 1 91 ? 6.660 4.353 0.626 1.00 73.50 91 HIS A N 1
ATOM 747 C CA . HIS A 1 91 ? 5.548 5.296 0.780 1.00 73.50 91 HIS A CA 1
ATOM 748 C C . HIS A 1 91 ? 4.174 4.603 0.739 1.00 73.50 91 HIS A C 1
ATOM 750 O O . HIS A 1 91 ? 3.214 5.045 1.375 1.00 73.50 91 HIS A O 1
ATOM 756 N N . LYS A 1 92 ? 4.051 3.497 -0.005 1.00 68.69 92 LYS A N 1
ATOM 757 C CA . LYS A 1 92 ? 2.817 2.710 -0.016 1.00 68.69 92 LYS A CA 1
ATOM 758 C C . LYS A 1 92 ? 2.634 1.883 1.269 1.00 68.69 92 LYS A C 1
ATOM 760 O O . LYS A 1 92 ? 1.496 1.777 1.736 1.00 68.69 92 LYS A O 1
ATOM 765 N N . SER A 1 93 ? 3.713 1.348 1.846 1.00 61.12 93 SER A N 1
ATOM 766 C CA . SER A 1 93 ? 3.687 0.532 3.075 1.00 61.12 93 SER A CA 1
ATOM 767 C C . SER A 1 93 ? 3.088 1.285 4.273 1.00 61.12 93 SER A C 1
ATOM 769 O O . SER A 1 93 ? 2.260 0.738 5.004 1.00 61.12 93 SER A O 1
ATOM 771 N N . THR A 1 94 ? 3.367 2.588 4.394 1.00 63.81 94 THR A N 1
ATOM 772 C CA . THR A 1 94 ? 2.927 3.441 5.516 1.00 63.81 94 THR A CA 1
ATOM 773 C C . THR A 1 94 ? 1.406 3.464 5.730 1.00 63.81 94 THR A C 1
ATOM 775 O O . THR A 1 94 ? 0.925 3.582 6.857 1.00 63.81 94 THR A O 1
ATOM 778 N N . LYS A 1 95 ? 0.606 3.318 4.664 1.00 64.88 95 LYS A N 1
ATOM 779 C CA . LYS A 1 95 ? -0.865 3.311 4.785 1.00 64.88 95 LYS A CA 1
ATOM 780 C C . LYS A 1 95 ? -1.394 2.031 5.432 1.00 64.88 95 LYS A C 1
ATOM 782 O O . LYS A 1 95 ? -2.381 2.083 6.163 1.00 64.88 95 LYS A O 1
ATOM 787 N N . VAL A 1 96 ? -0.749 0.898 5.157 1.00 65.56 96 VAL A N 1
ATOM 788 C CA . VAL A 1 96 ? -1.119 -0.404 5.729 1.00 65.56 96 VAL A CA 1
ATOM 789 C C . VAL A 1 96 ? -0.734 -0.451 7.202 1.00 65.56 96 VAL A C 1
ATOM 791 O O . VAL A 1 96 ? -1.544 -0.872 8.021 1.00 65.56 96 VAL A O 1
ATOM 794 N N . GLU A 1 97 ? 0.447 0.056 7.546 1.00 66.62 97 GLU A N 1
ATOM 795 C CA . GLU A 1 97 ? 0.918 0.149 8.932 1.00 66.62 97 GLU A CA 1
ATOM 796 C C . GLU A 1 97 ? -0.013 1.009 9.789 1.00 66.62 97 GLU A C 1
ATOM 798 O O . GLU A 1 97 ? -0.423 0.588 10.870 1.00 66.62 97 GLU A O 1
ATOM 803 N N . HIS A 1 98 ? -0.441 2.171 9.283 1.00 67.88 98 HIS A N 1
ATOM 804 C CA . HIS A 1 98 ? -1.372 3.015 10.027 1.00 67.88 98 HIS A CA 1
ATOM 805 C C . HIS A 1 98 ? -2.713 2.311 10.264 1.00 67.88 98 HIS A C 1
ATOM 807 O O . HIS A 1 98 ? -3.272 2.375 11.355 1.00 67.88 98 HIS A O 1
ATOM 813 N N . PHE A 1 99 ? -3.215 1.582 9.269 1.00 70.38 99 PHE A N 1
ATOM 814 C CA . PHE A 1 99 ? -4.438 0.804 9.414 1.00 70.38 99 PHE A CA 1
ATOM 815 C C . PHE A 1 99 ? -4.302 -0.348 10.416 1.00 70.38 99 PHE A C 1
ATOM 817 O O . PHE A 1 99 ? -5.173 -0.524 11.266 1.00 70.38 99 PHE A O 1
ATOM 824 N N . GLN A 1 100 ? -3.206 -1.107 10.347 1.00 70.00 100 GLN A N 1
ATOM 825 C CA . GLN A 1 100 ? -2.901 -2.156 11.320 1.00 70.00 100 GLN A CA 1
ATOM 826 C C . GLN A 1 100 ? -2.836 -1.581 12.740 1.00 70.00 100 GLN A C 1
ATOM 828 O O . GLN A 1 100 ? -3.424 -2.156 13.655 1.00 70.00 100 GLN A O 1
ATOM 833 N N . PHE A 1 101 ? -2.221 -0.408 12.901 1.00 73.44 101 PHE A N 1
ATOM 834 C CA . PHE A 1 101 ? -2.177 0.322 14.164 1.00 73.44 101 PHE A CA 1
ATOM 835 C C . PHE A 1 101 ? -3.578 0.699 14.676 1.00 73.44 101 PHE A C 1
ATOM 837 O O . PHE A 1 101 ? -3.910 0.413 15.825 1.00 73.44 101 PHE A O 1
ATOM 844 N N . TRP A 1 102 ? -4.442 1.269 13.826 1.00 73.69 102 TRP A N 1
ATOM 845 C CA . TRP A 1 102 ? -5.821 1.614 14.207 1.00 73.69 102 TRP A CA 1
ATOM 846 C C . TRP A 1 102 ? -6.637 0.397 14.655 1.00 73.69 102 TRP A C 1
ATOM 848 O O . TRP A 1 102 ? -7.407 0.480 15.615 1.00 73.69 102 TRP A O 1
ATOM 858 N N . ILE A 1 103 ? -6.470 -0.741 13.978 1.00 78.75 103 ILE A N 1
ATOM 859 C CA . ILE A 1 103 ? -7.163 -1.980 14.338 1.00 78.75 103 ILE A CA 1
ATOM 860 C C . ILE A 1 103 ? -6.657 -2.544 15.657 1.00 78.75 103 ILE A C 1
ATOM 862 O O . ILE A 1 103 ? -7.478 -2.926 16.493 1.00 78.75 103 ILE A O 1
ATOM 866 N N . LEU A 1 104 ? -5.341 -2.554 15.868 1.00 78.19 104 LEU A N 1
ATOM 867 C CA . LEU A 1 104 ? -4.755 -3.012 17.120 1.00 78.19 104 LEU A CA 1
ATOM 868 C C . LEU A 1 104 ? -5.246 -2.164 18.299 1.00 78.19 104 LEU A C 1
ATOM 870 O O . LEU A 1 104 ? -5.759 -2.724 19.261 1.00 78.19 104 LEU A O 1
ATOM 874 N N . ASN A 1 105 ? -5.220 -0.835 18.168 1.00 76.25 105 ASN A N 1
ATOM 875 C CA . ASN A 1 105 ? -5.712 0.088 19.193 1.00 76.25 105 ASN A CA 1
ATOM 876 C C . ASN A 1 105 ? -7.211 -0.113 19.495 1.00 76.25 105 ASN A C 1
ATOM 878 O O . ASN A 1 105 ? -7.640 -0.080 20.646 1.00 76.25 105 ASN A O 1
ATOM 882 N N . SER A 1 106 ? -8.030 -0.378 18.471 1.00 78.62 106 SER A N 1
ATOM 883 C CA . SER A 1 106 ? -9.453 -0.688 18.670 1.00 78.62 106 SER A CA 1
ATOM 884 C C . SER A 1 106 ? -9.667 -2.016 19.402 1.00 78.62 106 SER A C 1
ATOM 886 O O . SER A 1 106 ? -10.543 -2.113 20.263 1.00 78.62 106 SER A O 1
ATOM 888 N N . ILE A 1 107 ? -8.891 -3.051 19.066 1.00 84.06 107 ILE A N 1
ATOM 889 C CA . ILE A 1 107 ? -8.946 -4.349 19.750 1.00 84.06 107 ILE A CA 1
ATOM 890 C C . ILE A 1 107 ? -8.499 -4.196 21.202 1.00 84.06 107 ILE A C 1
ATOM 892 O O . ILE A 1 107 ? -9.193 -4.691 22.086 1.00 84.06 107 ILE A O 1
ATOM 896 N N . GLU A 1 108 ? -7.396 -3.490 21.440 1.00 82.31 108 GLU A N 1
ATOM 897 C CA . GLU A 1 108 ? -6.847 -3.215 22.768 1.00 82.31 108 GLU A CA 1
ATOM 898 C C . GLU A 1 108 ? -7.865 -2.495 23.654 1.00 82.31 108 GLU A C 1
ATOM 900 O O . GLU A 1 108 ? -8.144 -2.946 24.765 1.00 82.31 108 GLU A O 1
ATOM 905 N N . PHE A 1 109 ? -8.505 -1.444 23.135 1.00 80.69 109 PHE A N 1
ATOM 906 C CA . PHE A 1 109 ? -9.549 -0.722 23.856 1.00 80.69 109 PHE A CA 1
ATOM 907 C C . PHE A 1 109 ? -10.716 -1.639 24.254 1.00 80.69 109 PHE A C 1
ATOM 909 O O . PHE A 1 109 ? -11.099 -1.684 25.424 1.00 80.69 109 PHE A O 1
ATOM 916 N N . ARG A 1 110 ? -11.242 -2.434 23.308 1.00 83.00 110 ARG A N 1
ATOM 917 C CA . ARG A 1 110 ? -12.338 -3.377 23.596 1.00 83.00 110 ARG A CA 1
ATOM 918 C C . ARG A 1 110 ? -11.934 -4.448 24.607 1.00 83.00 110 ARG A C 1
ATOM 920 O O . ARG A 1 110 ? -12.727 -4.784 25.479 1.00 83.00 110 ARG A O 1
ATOM 927 N N . LEU A 1 111 ? -10.721 -4.989 24.494 1.00 87.81 111 LEU A N 1
ATOM 928 C CA . LEU A 1 111 ? -10.188 -5.968 25.444 1.00 87.81 111 LEU A CA 1
ATOM 929 C C . LEU A 1 111 ? -10.115 -5.384 26.853 1.00 87.81 111 LEU A C 1
ATOM 931 O O . LEU A 1 111 ? -10.482 -6.053 27.816 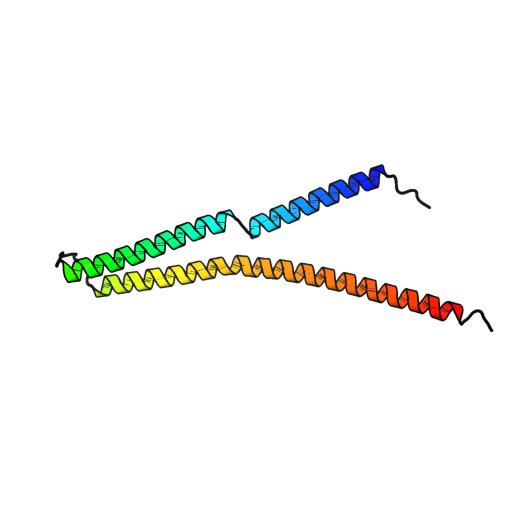1.00 87.81 111 LEU A O 1
ATOM 935 N N . ASN A 1 112 ? -9.692 -4.126 26.968 1.00 91.62 112 ASN A N 1
ATOM 936 C CA . ASN A 1 112 ? -9.592 -3.443 28.248 1.00 91.62 112 ASN A CA 1
ATOM 937 C C . ASN A 1 112 ? -10.970 -3.222 28.894 1.00 91.62 112 ASN A C 1
ATOM 939 O O . ASN A 1 112 ? -11.135 -3.417 30.098 1.00 91.62 112 ASN A O 1
ATOM 943 N N . ASP A 1 113 ? -11.984 -2.870 28.104 1.00 87.69 113 ASP A N 1
ATOM 944 C CA . ASP A 1 113 ? -13.349 -2.720 28.614 1.00 87.69 113 ASP A CA 1
ATOM 945 C C . ASP A 1 113 ? -13.964 -4.056 29.041 1.00 87.69 113 ASP A C 1
ATOM 947 O O . ASP A 1 113 ? -14.567 -4.136 30.113 1.00 87.69 113 ASP A O 1
ATOM 951 N N . VAL A 1 114 ? -13.737 -5.129 28.276 1.00 91.69 114 VAL A N 1
ATOM 952 C CA . VAL A 1 114 ? -14.129 -6.487 28.686 1.00 91.69 114 VAL A CA 1
ATOM 953 C C . VAL A 1 114 ? -13.433 -6.874 29.994 1.00 91.69 114 VAL A C 1
ATOM 955 O O . VAL A 1 114 ? -14.090 -7.354 30.916 1.00 91.69 114 VAL A O 1
ATOM 958 N N . ALA A 1 115 ? -12.134 -6.599 30.137 1.00 91.75 115 ALA A N 1
ATOM 959 C CA . ALA A 1 115 ? -11.397 -6.881 3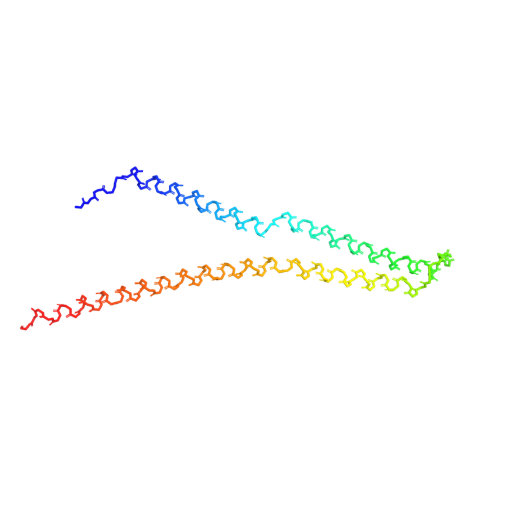1.369 1.00 91.75 115 ALA A CA 1
ATOM 960 C C . ALA A 1 115 ? -11.962 -6.120 32.584 1.00 91.75 115 ALA A C 1
ATOM 962 O O . ALA A 1 115 ? -12.031 -6.669 33.686 1.00 91.75 115 ALA A O 1
ATOM 963 N N . LYS A 1 116 ? -12.411 -4.870 32.404 1.00 92.62 116 LYS A N 1
ATOM 964 C CA . LYS A 1 116 ? -13.094 -4.111 33.467 1.00 92.62 116 LYS A CA 1
ATOM 965 C C . LYS A 1 116 ? -14.430 -4.742 33.853 1.00 92.62 116 LYS A C 1
ATOM 967 O O . LYS A 1 116 ? -14.701 -4.853 35.047 1.00 92.62 116 LYS A O 1
ATOM 972 N N . GLN A 1 117 ? -15.237 -5.159 32.877 1.00 92.75 117 GLN A N 1
ATOM 973 C CA . GLN A 1 117 ? -16.521 -5.819 33.136 1.00 92.75 117 GLN A CA 1
ATOM 974 C C . GLN A 1 117 ? -16.330 -7.133 33.901 1.00 92.75 117 GLN A C 1
ATOM 976 O O . GLN A 1 117 ? -17.023 -7.365 34.888 1.00 92.75 117 GLN A O 1
ATOM 981 N N . VAL A 1 118 ? -15.337 -7.945 33.521 1.00 92.81 118 VAL A N 1
ATOM 982 C CA . VAL A 1 118 ? -15.000 -9.191 34.232 1.00 92.81 118 VAL A CA 1
ATOM 983 C C . VAL A 1 118 ? -14.614 -8.906 35.686 1.00 92.81 118 VAL A C 1
ATOM 985 O O . VAL A 1 118 ? -15.176 -9.511 36.592 1.00 92.81 118 VAL A O 1
ATOM 988 N N . ARG A 1 119 ? -13.752 -7.913 35.942 1.00 92.56 119 ARG A N 1
ATOM 989 C CA . ARG A 1 119 ? -13.382 -7.517 37.317 1.00 92.56 119 ARG A CA 1
ATOM 990 C C . ARG A 1 119 ? -14.566 -7.007 38.143 1.00 92.56 119 ARG A C 1
ATOM 992 O O . ARG A 1 119 ? -14.604 -7.192 39.357 1.00 92.56 119 ARG A O 1
ATOM 999 N N . GLN A 1 120 ? -15.514 -6.304 37.524 1.00 92.88 120 GLN A N 1
ATOM 1000 C CA . GLN A 1 120 ? -16.737 -5.867 38.206 1.00 92.88 120 GLN A CA 1
ATOM 1001 C C . GLN A 1 120 ? -17.652 -7.047 38.535 1.00 92.88 120 GLN A C 1
ATOM 1003 O O . GLN A 1 120 ? -18.265 -7.059 39.605 1.00 92.88 120 GLN A O 1
ATOM 1008 N N . LEU A 1 121 ? -17.711 -8.040 37.646 1.00 91.62 121 LEU A N 1
ATOM 1009 C CA . LEU A 1 121 ? -18.454 -9.270 37.871 1.00 91.62 121 LEU A CA 1
ATOM 1010 C C . LEU A 1 121 ? -17.843 -10.065 39.028 1.00 91.62 121 LEU A C 1
ATOM 1012 O O . LEU A 1 121 ? -18.573 -10.421 39.945 1.00 91.62 121 LEU A O 1
ATOM 1016 N N . GLU A 1 122 ? -16.519 -10.243 39.052 1.00 91.00 122 GLU A N 1
ATOM 1017 C CA . GLU A 1 122 ? -15.798 -10.897 40.156 1.00 91.00 122 GLU A CA 1
ATOM 1018 C C . GLU A 1 122 ? -16.107 -10.237 41.506 1.00 91.00 122 GLU A C 1
ATOM 1020 O O . GLU A 1 122 ? -16.531 -10.915 42.437 1.00 91.00 122 GLU A O 1
ATOM 1025 N N . LYS A 1 123 ? -16.010 -8.903 41.599 1.00 91.44 123 LYS A N 1
ATOM 1026 C CA . LYS A 1 123 ? -16.339 -8.161 42.832 1.00 91.44 123 LYS A CA 1
ATOM 1027 C C . LYS A 1 123 ? -17.797 -8.306 43.254 1.00 91.44 123 LYS A C 1
ATOM 1029 O O . LYS A 1 123 ? -18.108 -8.307 44.443 1.00 91.44 123 LYS A O 1
ATOM 1034 N N . THR A 1 124 ? -18.705 -8.352 42.284 1.00 89.81 124 THR A N 1
ATOM 1035 C CA . THR A 1 124 ? -20.133 -8.544 42.545 1.00 89.81 124 THR A CA 1
ATOM 1036 C C . THR A 1 124 ? -20.382 -9.948 43.088 1.00 89.81 124 THR A C 1
ATOM 1038 O O . THR A 1 124 ? -21.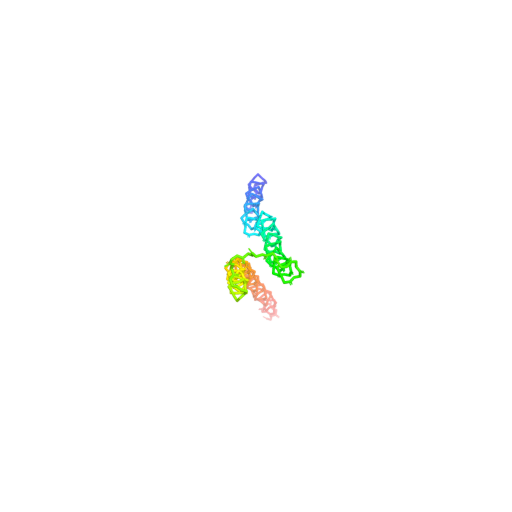035 -10.089 44.117 1.00 89.81 124 THR A O 1
ATOM 1041 N N . VAL A 1 125 ? -19.802 -10.972 42.457 1.00 90.31 125 VAL A N 1
ATOM 1042 C CA . VAL A 1 125 ? -19.883 -12.373 42.899 1.00 90.31 125 VAL A CA 1
ATOM 1043 C C . VAL A 1 125 ? -19.281 -12.549 44.296 1.00 90.31 125 VAL A C 1
ATOM 1045 O O . VAL A 1 125 ? -19.905 -13.177 45.146 1.00 90.31 125 VAL A O 1
ATOM 1048 N N . GLU A 1 126 ? -18.125 -11.943 44.570 1.00 88.75 126 GLU A N 1
ATOM 1049 C CA . GLU A 1 126 ? -17.474 -11.977 45.886 1.00 88.75 126 GLU A CA 1
ATOM 1050 C C . GLU A 1 126 ? -18.344 -11.341 46.978 1.00 88.75 126 GLU A C 1
ATOM 1052 O O . GLU A 1 126 ? -18.501 -11.919 48.054 1.00 88.75 126 GLU A O 1
ATOM 1057 N N . LYS A 1 127 ? -18.984 -10.196 46.691 1.00 85.25 127 LYS A N 1
ATOM 1058 C CA . LYS A 1 127 ? -19.946 -9.555 47.604 1.00 85.25 127 LYS A CA 1
ATOM 1059 C C . LYS A 1 127 ? -21.167 -10.422 47.897 1.00 85.25 127 LYS A C 1
ATOM 1061 O O . LYS A 1 127 ? -21.653 -10.400 49.024 1.00 85.25 127 LYS A O 1
ATOM 1066 N N . TYR A 1 128 ? -21.685 -11.150 46.908 1.00 80.00 128 TYR A N 1
ATOM 1067 C CA . TYR A 1 128 ? -22.808 -12.062 47.137 1.00 80.00 128 TYR A CA 1
ATOM 1068 C C . TYR A 1 128 ? -22.386 -13.272 47.979 1.00 80.00 128 TYR A C 1
ATOM 1070 O O . TYR A 1 128 ? -23.121 -13.640 48.887 1.00 80.00 128 TYR A O 1
ATOM 1078 N N . HIS A 1 129 ? -21.185 -13.820 47.763 1.00 76.69 129 HIS A N 1
ATOM 1079 C CA . HIS A 1 129 ? -20.663 -14.929 48.572 1.00 76.69 129 HIS A CA 1
ATOM 1080 C C . HIS A 1 129 ? -20.406 -14.526 50.035 1.00 76.69 129 HIS A C 1
ATOM 1082 O O . HIS A 1 129 ? -20.811 -15.230 50.951 1.00 76.69 129 HIS A O 1
ATOM 1088 N N . THR A 1 130 ? -19.791 -13.363 50.273 1.00 70.69 130 THR A N 1
ATOM 1089 C CA . THR A 1 130 ? -19.540 -12.852 51.639 1.00 70.69 130 THR A CA 1
ATOM 1090 C C . THR A 1 130 ? -20.798 -12.311 52.328 1.00 70.69 130 THR A C 1
ATOM 1092 O O . THR A 1 130 ? -20.860 -12.263 53.554 1.00 70.69 130 THR A O 1
ATOM 1095 N N . GLY A 1 131 ? -21.826 -11.925 51.566 1.00 59.72 131 GLY A N 1
ATOM 1096 C CA . GLY A 1 131 ? -23.116 -11.481 52.098 1.00 59.72 131 GLY A CA 1
ATOM 1097 C C . GLY A 1 131 ? -23.979 -12.600 52.694 1.00 59.72 131 GLY A C 1
ATOM 1098 O O . GLY A 1 131 ? -24.820 -12.308 53.546 1.00 59.72 131 GLY A O 1
ATOM 1099 N N . GLU A 1 132 ? -23.771 -13.860 52.295 1.00 53.78 132 GLU A N 1
ATOM 1100 C CA . GLU A 1 132 ? -24.482 -15.011 52.873 1.00 53.78 132 GLU A CA 1
ATOM 1101 C C . GLU A 1 132 ? -23.852 -15.506 54.186 1.00 53.78 132 GLU A C 1
ATOM 1103 O O . GLU A 1 132 ? -24.577 -15.954 55.074 1.00 53.78 132 GLU A O 1
ATOM 1108 N N . GLU A 1 133 ? -22.543 -15.324 54.391 1.00 53.22 133 GLU A N 1
ATOM 1109 C CA . GLU A 1 133 ? -21.877 -15.706 55.651 1.00 53.22 133 GLU A CA 1
ATOM 1110 C C . GLU A 1 133 ? -22.187 -14.755 56.828 1.00 53.22 133 GLU A C 1
ATOM 1112 O O . GLU A 1 133 ? -22.022 -15.122 57.988 1.00 53.22 133 GLU A O 1
ATOM 1117 N N . GLY A 1 134 ? -22.697 -13.544 56.564 1.00 50.00 134 GLY A N 1
ATOM 1118 C CA . GLY A 1 134 ? -22.987 -12.528 57.589 1.00 50.00 134 GLY A CA 1
ATOM 1119 C C . GLY A 1 134 ? -24.413 -12.519 58.164 1.00 50.00 134 GLY A C 1
ATOM 1120 O O . GLY A 1 134 ? -24.713 -11.677 59.007 1.00 50.00 134 GLY A O 1
ATOM 1121 N N . LYS A 1 135 ? -25.314 -13.402 57.709 1.00 47.31 135 LYS A N 1
ATOM 1122 C CA . LYS A 1 135 ? -26.711 -13.492 58.199 1.00 47.31 135 LYS A CA 1
ATOM 1123 C C . LYS A 1 135 ? -27.026 -14.781 58.971 1.00 47.31 135 LYS A C 1
ATOM 1125 O O . LYS A 1 135 ? -28.190 -15.038 59.272 1.00 47.31 135 LYS A O 1
ATOM 1130 N N . GLY A 1 136 ? -26.002 -15.573 59.290 1.00 51.69 136 GLY A N 1
ATOM 1131 C CA . GLY A 1 136 ? -26.118 -16.879 59.943 1.00 51.69 136 GLY A CA 1
ATOM 1132 C C . GLY A 1 136 ? -25.386 -17.007 61.285 1.00 51.69 136 GLY A C 1
ATOM 1133 O O . GLY A 1 136 ? -24.902 -18.093 61.596 1.00 51.69 136 GLY A O 1
ATOM 1134 N N . SER A 1 137 ? -25.262 -15.938 62.077 1.00 38.81 137 SER A N 1
ATOM 1135 C CA . SER A 1 137 ? -24.869 -16.015 63.498 1.00 38.81 137 SER A CA 1
ATOM 1136 C C . SER A 1 137 ? -25.583 -14.966 64.331 1.00 38.81 137 SER A C 1
ATOM 1138 O O . SER A 1 137 ? -25.706 -13.821 63.840 1.00 38.81 137 SER A O 1
#

pLDDT: mean 74.54, std 11.64, range [38.81, 92.88]

Radius of gyration: 31.35 Å; chains: 1; bounding box: 69×24×96 Å

Secondary structure (DSSP, 8-state):
-----HHHHHHHHHHHHHHHHHHHHHHHHHT-HHHHHHHHHHHHHHHHHHHHHHHHHHHHHHH----SS-HHHHHHHHHHHHHHHHHHHHHHHHHHHHHHHHHHHHHHHHHHHHHHHHHHHHHHHHHHHHHHHTS--

Sequence (137 aa):
MEELDPIQLKAELDQFKKEKEKIRHLMGQIGGKNTEKRDKWINHTFIVLILLLFFGDVSRHLLHIEIPLPPLFSLEIGVLLVSLKIIWMMHKSTKVEHFQFWILNSIEFRLNDVAKQVRQLEKTVEKYHTGEEGKGS